Protein AF-A0A955RH74-F1 (afdb_monomer_lite)

pLDDT: mean 70.91, std 17.05, range [34.69, 90.25]

Radius of gyration: 18.4 Å; chains: 1; bounding box: 44×37×65 Å

Sequence (137 aa):
MARWMMVIGLFGSLAAGCGGSKDGCIGENCSGGYECADGNCSLNCDGPDCDMSCDGGGCQMDCAGDTCTASCDGCGCSLTCSAASCDLSCSGNGCTENCTGADECIVSDCTNSCVLGCGGAATCENSCGLASACITN

Structure (mmCIF, N/CA/C/O backbone):
data_AF-A0A955RH74-F1
#
_entry.id   AF-A0A955RH74-F1
#
loop_
_atom_site.group_PDB
_atom_site.id
_atom_site.type_symbol
_atom_site.label_atom_id
_atom_site.label_alt_id
_atom_site.label_comp_id
_atom_site.label_asym_id
_atom_site.label_entity_id
_atom_site.label_seq_id
_atom_site.pdbx_PDB_ins_code
_atom_site.Cartn_x
_atom_site.Cartn_y
_atom_site.Cartn_z
_atom_site.occupancy
_atom_site.B_iso_or_equiv
_atom_site.auth_seq_id
_atom_site.auth_comp_id
_atom_site.auth_asym_id
_atom_site.auth_atom_id
_atom_site.pdbx_PDB_model_num
ATOM 1 N N . MET A 1 1 ? 30.087 -15.127 -51.223 1.00 40.88 1 MET A N 1
ATOM 2 C CA . MET A 1 1 ? 30.337 -13.965 -50.345 1.00 40.88 1 MET A CA 1
ATOM 3 C C . MET A 1 1 ? 29.009 -13.448 -49.807 1.00 40.88 1 MET A C 1
ATOM 5 O O . MET A 1 1 ? 28.142 -13.190 -50.623 1.00 40.88 1 MET A O 1
ATOM 9 N N . ALA A 1 2 ? 28.919 -13.318 -48.473 1.00 41.69 2 ALA A N 1
ATOM 10 C CA . ALA A 1 2 ? 27.874 -12.673 -47.654 1.00 41.69 2 ALA A CA 1
ATOM 11 C C . ALA A 1 2 ? 26.430 -13.225 -47.736 1.00 41.69 2 ALA A C 1
ATOM 13 O O . ALA A 1 2 ? 25.932 -13.512 -48.809 1.00 41.69 2 ALA A O 1
ATOM 14 N N . ARG A 1 3 ? 25.649 -13.325 -46.658 1.00 42.75 3 ARG A N 1
ATOM 15 C CA . ARG A 1 3 ? 25.876 -13.456 -45.208 1.00 42.75 3 ARG A CA 1
ATOM 16 C C . ARG A 1 3 ? 24.520 -13.923 -44.633 1.00 42.75 3 ARG A C 1
ATOM 18 O O . ARG A 1 3 ? 23.485 -13.721 -45.252 1.00 42.75 3 ARG A O 1
ATOM 25 N N . TRP A 1 4 ? 24.586 -14.601 -43.499 1.00 42.56 4 TRP A N 1
ATOM 26 C CA . TRP A 1 4 ? 23.571 -15.394 -42.805 1.00 42.56 4 TRP A CA 1
ATOM 27 C C . TRP A 1 4 ? 22.174 -14.798 -42.541 1.00 42.56 4 TRP A C 1
ATOM 29 O O . TRP A 1 4 ? 22.009 -13.597 -42.352 1.00 42.56 4 TRP A O 1
ATOM 39 N N . MET A 1 5 ? 21.210 -15.721 -42.408 1.00 49.84 5 MET A N 1
ATOM 40 C CA . MET A 1 5 ? 19.952 -15.578 -41.663 1.00 49.84 5 MET A CA 1
ATOM 41 C C . MET A 1 5 ? 20.215 -15.222 -40.190 1.00 49.84 5 MET A C 1
ATOM 43 O O . MET A 1 5 ? 21.085 -15.833 -39.577 1.00 49.84 5 MET A O 1
ATOM 47 N N . MET A 1 6 ? 19.391 -14.347 -39.607 1.00 43.38 6 MET A N 1
ATOM 48 C CA . MET A 1 6 ? 18.924 -14.464 -38.217 1.00 43.38 6 MET A CA 1
ATOM 49 C C . MET A 1 6 ? 17.646 -13.634 -38.039 1.00 43.38 6 MET A C 1
ATOM 51 O O . MET A 1 6 ? 17.670 -12.409 -37.982 1.00 43.38 6 MET A O 1
ATOM 55 N N . VAL A 1 7 ? 16.520 -14.344 -37.979 1.00 51.00 7 VAL A N 1
ATOM 56 C CA . VAL A 1 7 ? 15.342 -13.954 -37.197 1.00 51.00 7 VAL A CA 1
ATOM 57 C C . VAL A 1 7 ? 15.719 -14.161 -35.731 1.00 51.00 7 VAL A C 1
ATOM 59 O O . VAL A 1 7 ? 16.265 -15.220 -35.457 1.00 51.00 7 VAL A O 1
ATOM 62 N N . ILE A 1 8 ? 15.457 -13.186 -34.856 1.00 57.12 8 ILE A N 1
ATOM 63 C CA . ILE A 1 8 ? 15.229 -13.214 -33.386 1.00 57.12 8 ILE A CA 1
ATOM 64 C C . ILE A 1 8 ? 15.178 -11.709 -33.034 1.00 57.12 8 ILE A C 1
ATOM 66 O O . ILE A 1 8 ? 16.124 -10.994 -33.331 1.00 57.12 8 ILE A O 1
ATOM 70 N N . GLY A 1 9 ? 14.086 -11.100 -32.580 1.00 41.84 9 GLY A N 1
ATOM 71 C CA . GLY A 1 9 ? 13.255 -11.500 -31.452 1.00 41.84 9 GLY A CA 1
ATOM 72 C C . GLY A 1 9 ? 13.602 -10.609 -30.250 1.00 41.84 9 GLY A C 1
ATOM 73 O O . GLY A 1 9 ? 14.774 -10.348 -30.009 1.00 41.84 9 GLY A O 1
ATOM 74 N N . LEU A 1 10 ? 12.563 -10.211 -29.510 1.00 43.06 10 LEU A N 1
ATOM 75 C CA . LEU A 1 10 ? 12.557 -9.544 -28.199 1.00 43.06 10 LEU A CA 1
ATOM 76 C C . LEU A 1 10 ? 12.661 -8.009 -28.162 1.00 43.06 10 LEU A C 1
ATOM 78 O O . LEU A 1 10 ? 13.732 -7.412 -28.145 1.00 43.06 10 LEU A O 1
ATOM 82 N N . PHE A 1 11 ? 11.477 -7.398 -28.031 1.00 47.91 11 PHE A N 1
ATOM 83 C CA . PHE A 1 11 ? 11.095 -6.599 -26.860 1.00 47.91 11 PHE A CA 1
ATOM 84 C C . PHE A 1 11 ? 12.228 -6.377 -25.849 1.00 47.91 11 PHE A C 1
ATOM 86 O O . PHE A 1 11 ? 12.515 -7.236 -25.020 1.00 47.91 11 PHE A O 1
ATOM 93 N N . GLY A 1 12 ? 12.834 -5.196 -25.904 1.00 39.50 12 GLY A N 1
ATOM 94 C CA . GLY A 1 12 ? 13.650 -4.655 -24.827 1.00 39.50 12 GLY A CA 1
ATOM 95 C C . GLY A 1 12 ? 12.852 -3.620 -24.048 1.00 39.50 12 GLY A C 1
ATOM 96 O O . GLY A 1 12 ? 13.202 -2.446 -24.074 1.00 39.50 12 GLY A O 1
ATOM 97 N N . SER A 1 13 ? 11.761 -4.040 -23.403 1.00 52.00 13 SER A N 1
ATOM 98 C CA . SER A 1 13 ? 11.145 -3.288 -22.306 1.00 52.00 13 SER A CA 1
ATOM 99 C C . SER A 1 13 ? 12.095 -3.386 -21.112 1.00 52.00 13 SER A C 1
ATOM 101 O O . SER A 1 13 ? 12.042 -4.343 -20.347 1.00 52.00 13 SER A O 1
ATOM 103 N N . LEU A 1 14 ? 13.040 -2.458 -21.008 1.00 37.41 14 LEU A N 1
ATOM 104 C CA . LEU A 1 14 ? 13.995 -2.364 -19.905 1.00 37.41 14 LEU A CA 1
ATOM 105 C C . LEU A 1 14 ? 14.181 -0.858 -19.655 1.00 37.41 14 LEU A C 1
ATOM 107 O O . LEU A 1 14 ? 14.706 -0.170 -20.520 1.00 37.41 14 LEU A O 1
ATOM 111 N N . ALA A 1 15 ? 13.713 -0.244 -18.576 1.00 37.72 15 ALA A N 1
ATOM 112 C CA . ALA A 1 15 ? 13.422 -0.753 -17.252 1.00 37.72 15 ALA A CA 1
ATOM 113 C C . ALA A 1 15 ? 12.24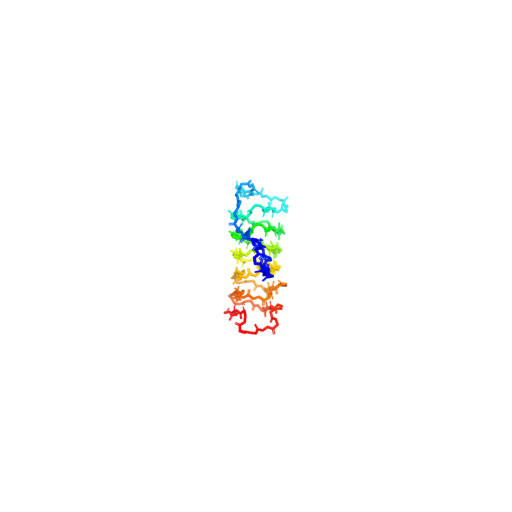0 0.019 -16.643 1.00 37.72 15 ALA A C 1
ATOM 115 O O . ALA A 1 15 ? 12.236 1.247 -16.665 1.00 37.72 15 ALA A O 1
ATOM 116 N N . ALA A 1 16 ? 11.289 -0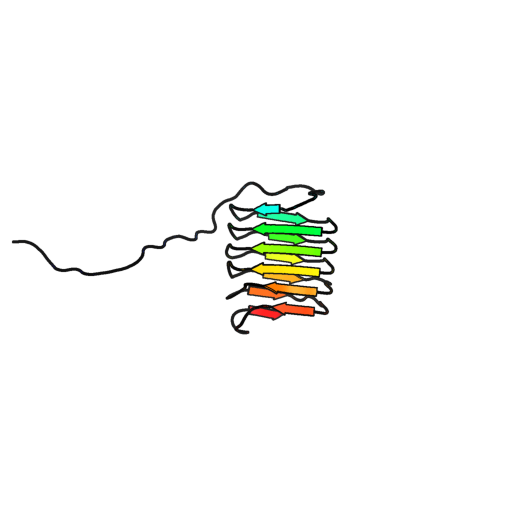.693 -16.034 1.00 40.38 16 ALA A N 1
ATOM 117 C CA . ALA A 1 16 ? 10.512 -0.144 -14.927 1.00 40.38 16 ALA A CA 1
ATOM 118 C C . ALA A 1 16 ? 11.445 -0.127 -13.706 1.00 40.38 16 ALA A C 1
ATOM 120 O O . ALA A 1 16 ? 11.437 -1.032 -12.877 1.00 40.38 16 ALA A O 1
ATOM 121 N N . GLY A 1 17 ? 12.385 0.815 -13.696 1.00 36.16 17 GLY A N 1
ATOM 122 C CA . GLY A 1 17 ? 13.149 1.130 -12.501 1.00 36.16 17 GLY A CA 1
ATOM 123 C C . GLY A 1 17 ? 12.358 2.169 -11.728 1.00 36.16 17 GLY A C 1
ATOM 124 O O . GLY A 1 17 ? 12.283 3.302 -12.195 1.00 36.16 17 GLY A O 1
ATOM 125 N N . CYS A 1 18 ? 11.774 1.784 -10.589 1.00 39.94 18 CYS A N 1
ATOM 126 C CA . CYS A 1 18 ? 11.246 2.725 -9.600 1.00 39.94 18 CYS A CA 1
ATOM 127 C C . CYS A 1 18 ? 12.403 3.654 -9.205 1.00 39.94 18 CYS A C 1
ATOM 129 O O . CYS A 1 18 ? 13.360 3.221 -8.560 1.00 39.94 18 CYS A O 1
ATOM 131 N N . GLY A 1 19 ? 12.400 4.885 -9.708 1.00 42.88 19 GLY A N 1
ATOM 132 C CA . GLY A 1 19 ? 13.610 5.694 -9.761 1.00 42.88 19 GLY A CA 1
ATOM 133 C C . GLY A 1 19 ? 13.328 7.145 -10.098 1.00 42.88 19 GLY A C 1
ATOM 134 O O . GLY A 1 19 ? 13.659 7.605 -11.186 1.00 42.88 19 GLY A O 1
ATOM 135 N N . GLY A 1 20 ? 12.788 7.853 -9.120 1.00 38.41 20 GLY A N 1
ATOM 136 C CA . GLY A 1 20 ? 12.687 9.301 -9.061 1.00 38.41 20 GLY A CA 1
ATOM 137 C C . GLY A 1 20 ? 12.429 9.706 -7.613 1.00 38.41 20 GLY A C 1
ATOM 138 O O . GLY A 1 20 ? 11.972 8.906 -6.806 1.00 38.41 20 GLY A O 1
ATOM 139 N N . SER A 1 21 ? 12.809 10.920 -7.242 1.00 48.41 21 SER A N 1
ATOM 140 C CA . SER A 1 21 ? 12.538 11.543 -5.941 1.00 48.41 21 SER A CA 1
ATOM 141 C C . SER A 1 21 ? 12.291 13.029 -6.177 1.00 48.41 21 SER A C 1
ATOM 143 O O . SER A 1 21 ? 12.670 13.512 -7.246 1.00 48.41 21 SER A O 1
ATOM 145 N N . LYS A 1 22 ? 11.800 13.706 -5.118 1.00 49.78 22 LYS A N 1
ATOM 146 C CA . LYS A 1 22 ? 11.504 15.144 -4.876 1.00 49.78 22 LYS A CA 1
ATOM 147 C C . LYS A 1 22 ? 10.271 15.711 -5.592 1.00 49.78 22 LYS A C 1
ATOM 149 O O . LYS A 1 22 ? 10.396 16.326 -6.637 1.00 49.78 22 LYS A O 1
ATOM 154 N N . ASP A 1 23 ? 9.106 15.562 -4.963 1.00 48.06 23 ASP A N 1
ATOM 155 C CA . ASP A 1 23 ? 8.372 16.664 -4.314 1.00 48.06 23 ASP A CA 1
ATOM 156 C C . ASP A 1 23 ? 7.094 16.089 -3.673 1.00 48.06 23 ASP A C 1
ATOM 158 O O . ASP A 1 23 ? 6.238 15.555 -4.362 1.00 48.06 23 ASP A O 1
ATOM 162 N N . GLY A 1 24 ? 6.977 16.136 -2.342 1.00 47.88 24 GLY A N 1
ATOM 163 C CA . GLY A 1 24 ? 5.814 15.598 -1.630 1.00 47.88 24 GLY A CA 1
ATOM 164 C C . GLY A 1 24 ? 5.864 15.939 -0.145 1.00 47.88 24 GLY A C 1
ATOM 165 O O . GLY A 1 24 ? 6.433 15.193 0.637 1.00 47.88 24 GLY A O 1
ATOM 166 N N . CYS A 1 25 ? 5.349 17.122 0.197 1.00 45.38 25 CYS A N 1
ATOM 167 C CA . CYS A 1 25 ? 4.910 17.569 1.526 1.00 45.38 25 CYS A CA 1
ATOM 168 C C . CYS A 1 25 ? 5.711 17.078 2.755 1.00 45.38 25 CYS A C 1
ATOM 170 O O . CYS A 1 25 ? 5.337 16.115 3.414 1.00 45.38 25 CYS A O 1
ATOM 172 N N . ILE A 1 26 ? 6.751 17.824 3.149 1.00 45.53 26 ILE A N 1
ATOM 173 C CA . ILE A 1 26 ? 7.422 17.653 4.450 1.00 45.53 26 ILE A CA 1
ATOM 174 C C . ILE A 1 26 ? 6.816 18.658 5.453 1.00 45.53 26 ILE A C 1
ATOM 176 O O . ILE A 1 26 ? 7.298 19.788 5.547 1.00 45.53 26 ILE A O 1
ATOM 180 N N . GLY A 1 27 ? 5.746 18.297 6.179 1.00 38.03 27 GLY A N 1
ATOM 181 C CA . GLY A 1 27 ? 5.205 19.138 7.267 1.00 38.03 27 GLY A CA 1
ATOM 182 C C . GLY A 1 27 ? 3.799 18.793 7.793 1.00 38.03 27 GLY A C 1
ATOM 183 O O . GLY A 1 27 ? 2.952 18.304 7.052 1.00 38.03 27 GLY A O 1
ATOM 184 N N . GLU A 1 28 ? 3.553 19.121 9.072 1.00 34.69 28 GLU A N 1
ATOM 185 C CA . GLU A 1 28 ? 2.400 18.747 9.931 1.00 34.69 28 GLU A CA 1
ATOM 186 C C . GLU A 1 28 ? 1.000 19.267 9.523 1.00 34.69 28 GLU A C 1
ATOM 188 O O . GLU A 1 28 ? 0.071 19.138 10.308 1.00 34.69 28 GLU A O 1
ATOM 193 N N . ASN A 1 29 ? 0.780 19.872 8.352 1.00 42.19 29 ASN A N 1
ATOM 194 C CA . ASN A 1 29 ? -0.550 20.391 7.974 1.00 42.19 29 ASN A CA 1
ATOM 195 C C . ASN A 1 29 ? -0.658 20.582 6.451 1.00 42.19 29 ASN A C 1
ATOM 197 O O . ASN A 1 29 ? -0.523 21.695 5.942 1.00 42.19 29 ASN A O 1
ATOM 201 N N . CYS A 1 30 ? -0.882 19.502 5.704 1.00 49.16 30 CYS A N 1
ATOM 202 C CA . CYS A 1 30 ? -1.180 19.605 4.276 1.00 49.16 30 CYS A CA 1
ATOM 203 C C . CYS A 1 30 ? -2.654 19.249 4.056 1.00 49.16 30 CYS A C 1
ATOM 205 O O . CYS A 1 30 ? -3.074 18.106 4.184 1.00 49.16 30 CYS A O 1
ATOM 207 N N . SER A 1 31 ? -3.470 20.268 3.797 1.00 41.56 31 SER A N 1
ATOM 208 C CA . SER A 1 31 ? -4.901 20.115 3.542 1.00 41.56 31 SER A CA 1
ATOM 209 C C . SER A 1 31 ? -5.133 19.870 2.047 1.00 41.56 31 SER A C 1
ATOM 211 O O . SER A 1 31 ? -5.388 20.817 1.304 1.00 41.56 31 SER A O 1
ATOM 213 N N . GLY A 1 32 ? -5.017 18.613 1.612 1.00 48.00 32 GLY A N 1
ATOM 214 C CA . GLY A 1 32 ? -5.450 18.154 0.286 1.00 48.00 32 GLY A CA 1
ATOM 215 C C . GLY A 1 32 ? -4.371 17.453 -0.543 1.00 48.00 32 GLY A C 1
ATOM 216 O O . GLY A 1 32 ? -3.258 17.960 -0.639 1.00 48.00 32 GLY A O 1
ATOM 217 N N . GLY A 1 33 ? -4.757 16.316 -1.140 1.00 52.69 33 GLY A N 1
ATOM 218 C CA . GLY A 1 33 ? -4.144 15.629 -2.289 1.00 52.69 33 GLY A CA 1
ATOM 219 C C . GLY A 1 33 ? -2.616 15.633 -2.366 1.00 52.69 33 GLY A C 1
ATOM 220 O O . GLY A 1 33 ? -2.022 16.594 -2.854 1.00 52.69 33 GLY A O 1
ATOM 221 N N . TYR A 1 34 ? -1.976 14.543 -1.950 1.00 63.56 34 TYR A N 1
ATOM 222 C CA . TYR A 1 34 ? -0.525 14.383 -1.983 1.00 63.56 34 TYR A CA 1
ATOM 223 C C . TYR A 1 34 ? -0.109 13.506 -3.161 1.00 63.56 34 TYR A C 1
ATOM 225 O O . TYR A 1 34 ? -0.287 12.299 -3.091 1.00 63.56 34 TYR A O 1
ATOM 233 N N . GLU A 1 35 ? 0.489 14.063 -4.213 1.00 66.06 35 GLU A N 1
ATOM 234 C CA . GLU A 1 35 ? 0.919 13.265 -5.372 1.00 66.06 35 GLU A CA 1
ATOM 235 C C . GLU A 1 35 ? 2.442 13.126 -5.441 1.00 66.06 35 GLU A C 1
ATOM 237 O O . GLU A 1 35 ? 3.176 14.111 -5.371 1.00 66.06 35 GLU A O 1
ATOM 242 N N . CYS A 1 36 ? 2.920 11.894 -5.611 1.00 67.44 36 CYS A N 1
ATOM 243 C CA . CYS A 1 36 ? 4.321 11.553 -5.805 1.00 67.44 36 CYS A CA 1
ATOM 244 C C . CYS A 1 36 ? 4.522 10.833 -7.144 1.00 67.44 36 CYS A C 1
ATOM 246 O O . CYS A 1 36 ? 4.550 9.602 -7.227 1.00 67.44 36 CYS A O 1
ATOM 248 N N . ALA A 1 37 ? 4.718 11.618 -8.202 1.00 67.88 37 ALA A N 1
ATOM 249 C CA . ALA A 1 37 ? 4.890 11.091 -9.555 1.00 67.88 37 ALA A CA 1
ATOM 250 C C . ALA A 1 37 ? 6.220 10.335 -9.750 1.00 67.88 37 ALA A C 1
ATOM 252 O O . ALA A 1 37 ? 6.306 9.374 -10.509 1.00 67.88 37 ALA A O 1
ATOM 253 N N . ASP A 1 38 ? 7.273 10.769 -9.058 1.00 64.19 38 ASP A N 1
ATOM 254 C CA . ASP A 1 38 ? 8.634 10.251 -9.225 1.00 64.19 38 ASP A CA 1
ATOM 255 C C . ASP A 1 38 ? 8.919 8.997 -8.368 1.00 64.19 38 ASP A C 1
ATOM 257 O O . ASP A 1 38 ? 9.817 8.214 -8.687 1.00 64.19 38 ASP A O 1
ATOM 261 N N . GLY A 1 39 ? 8.121 8.754 -7.321 1.00 70.50 39 GLY A N 1
ATOM 262 C CA . GLY A 1 39 ? 8.300 7.647 -6.377 1.00 70.50 39 GLY A CA 1
ATOM 263 C C . GLY A 1 39 ? 9.214 7.987 -5.195 1.00 70.50 39 GLY A C 1
ATOM 264 O O . GLY A 1 39 ? 9.697 9.110 -5.050 1.00 70.50 39 GLY A O 1
ATOM 265 N N . ASN A 1 40 ? 9.446 7.008 -4.313 1.00 72.44 40 ASN A N 1
ATOM 266 C CA . ASN A 1 40 ? 10.282 7.136 -3.107 1.00 72.44 40 ASN A CA 1
ATOM 267 C C . ASN A 1 40 ? 9.939 8.356 -2.226 1.00 72.44 40 ASN A C 1
ATOM 269 O O . ASN A 1 40 ? 10.829 8.978 -1.639 1.00 72.44 40 ASN A O 1
ATOM 273 N N . CYS A 1 41 ? 8.661 8.729 -2.145 1.00 71.38 41 CYS A N 1
ATOM 274 C CA . CYS A 1 41 ? 8.200 9.795 -1.259 1.00 71.38 41 CYS A CA 1
ATOM 275 C C . CYS A 1 41 ? 7.778 9.244 0.100 1.00 71.38 41 CYS A C 1
ATOM 277 O O . CYS A 1 41 ? 7.366 8.093 0.201 1.00 71.38 41 CYS A O 1
ATOM 279 N N . SER A 1 42 ? 7.841 10.086 1.129 1.00 77.62 42 SER A N 1
ATOM 280 C CA . SER A 1 42 ? 7.205 9.824 2.418 1.00 77.62 42 SER A CA 1
ATOM 281 C C . SER A 1 42 ? 6.089 10.848 2.603 1.00 77.62 42 SER A C 1
ATOM 283 O O . SER A 1 42 ? 6.362 12.045 2.664 1.00 77.62 42 SER A O 1
ATOM 285 N N . LEU A 1 43 ? 4.845 10.380 2.596 1.00 74.56 43 LEU A N 1
ATOM 286 C CA . LEU A 1 43 ? 3.639 11.188 2.721 1.00 74.56 43 LEU A CA 1
ATOM 287 C C . LEU A 1 43 ? 3.042 10.919 4.097 1.00 74.56 43 LEU A C 1
ATOM 289 O O . LEU A 1 43 ? 2.769 9.771 4.420 1.00 74.56 43 LEU A O 1
ATOM 293 N N . ASN A 1 44 ? 2.845 11.960 4.901 1.00 78.88 44 ASN A N 1
ATOM 294 C CA . ASN A 1 44 ? 2.201 11.830 6.203 1.00 78.88 44 ASN A CA 1
ATOM 295 C C . ASN A 1 44 ? 0.980 12.745 6.265 1.00 78.88 44 ASN A C 1
ATOM 297 O O . ASN A 1 44 ? 1.099 13.961 6.069 1.00 78.88 44 ASN A O 1
ATOM 301 N N . CYS A 1 45 ? -0.177 12.169 6.570 1.00 74.00 45 CYS A N 1
ATOM 302 C CA . CYS A 1 45 ? -1.431 12.892 6.674 1.00 74.00 45 CYS A CA 1
ATOM 303 C C . CYS A 1 45 ? -2.133 12.615 8.009 1.00 74.00 45 CYS A C 1
ATOM 305 O O . CYS A 1 45 ? -2.417 11.475 8.365 1.00 74.00 45 CYS A O 1
ATOM 307 N N . ASP A 1 46 ? -2.408 13.697 8.735 1.00 75.56 46 ASP A N 1
ATOM 308 C CA . ASP A 1 46 ? -3.085 13.708 10.044 1.00 75.56 46 ASP A CA 1
ATOM 309 C C . ASP A 1 46 ? -4.428 14.470 9.968 1.00 75.56 46 ASP A C 1
ATOM 311 O O . ASP A 1 46 ? -5.073 14.759 10.969 1.00 75.56 46 ASP A O 1
ATOM 315 N N . GLY A 1 47 ? -4.834 14.874 8.757 1.00 69.88 47 GLY A N 1
ATOM 316 C CA . GLY A 1 47 ? -6.109 15.549 8.520 1.00 69.88 47 GLY A CA 1
ATOM 317 C C . GLY A 1 47 ? -7.290 14.573 8.559 1.00 69.88 47 GLY A C 1
ATOM 318 O O . GLY A 1 47 ? -7.080 13.375 8.430 1.00 69.88 47 GLY A O 1
ATOM 319 N N . PRO A 1 48 ? -8.537 15.059 8.691 1.00 75.56 48 PRO A N 1
ATOM 320 C CA . PRO A 1 48 ? -9.718 14.192 8.723 1.00 75.56 48 PRO A CA 1
ATOM 321 C C . PRO A 1 48 ? -9.895 13.393 7.424 1.00 75.56 48 PRO A C 1
ATOM 323 O O . PRO A 1 48 ? -10.228 12.216 7.482 1.00 75.56 48 PRO A O 1
ATOM 326 N N . ASP A 1 49 ? -9.606 14.008 6.275 1.00 80.44 49 ASP A N 1
ATOM 327 C CA . ASP A 1 49 ? -9.659 13.374 4.960 1.00 80.44 49 ASP A CA 1
ATOM 328 C C . ASP A 1 49 ? -8.295 13.497 4.278 1.00 80.44 49 ASP A C 1
ATOM 330 O O . ASP A 1 49 ? -7.794 14.603 4.038 1.00 80.44 49 ASP A O 1
ATOM 334 N N . CYS A 1 50 ? -7.703 12.352 3.964 1.00 78.81 50 CYS A N 1
ATOM 335 C CA . CYS A 1 50 ? -6.373 12.242 3.391 1.00 78.81 50 CYS A CA 1
ATOM 336 C C . CYS A 1 50 ? -6.442 11.520 2.052 1.00 78.81 50 CYS A C 1
ATOM 338 O O . CYS A 1 50 ? -6.927 10.398 1.985 1.00 78.81 50 CYS A O 1
ATOM 340 N N . ASP A 1 51 ? -5.923 12.152 1.003 1.00 82.19 51 ASP A N 1
ATOM 341 C CA . ASP A 1 51 ? -5.875 11.576 -0.340 1.00 82.19 51 ASP A CA 1
ATOM 342 C C . ASP A 1 51 ? -4.430 11.606 -0.838 1.00 82.19 51 ASP A C 1
ATOM 344 O O . ASP A 1 51 ? -3.835 12.680 -0.941 1.00 82.19 51 ASP A O 1
ATOM 348 N N . MET A 1 52 ? -3.828 10.439 -1.044 1.00 79.00 52 MET A N 1
ATOM 349 C CA . MET A 1 52 ? -2.417 10.278 -1.393 1.00 79.00 52 MET A CA 1
ATOM 350 C C . MET A 1 52 ? -2.284 9.472 -2.685 1.00 79.00 52 MET A C 1
ATOM 352 O O . MET A 1 52 ? -2.976 8.483 -2.878 1.00 79.00 52 MET A O 1
ATOM 356 N N . SER A 1 53 ? -1.363 9.849 -3.559 1.00 82.88 53 SER A N 1
ATOM 357 C CA . SER A 1 53 ? -1.074 9.156 -4.809 1.00 82.88 53 SER A CA 1
ATOM 358 C C . SER A 1 53 ? 0.431 9.000 -5.005 1.00 82.88 53 SER A C 1
ATOM 360 O O . SER A 1 53 ? 1.212 9.911 -4.719 1.00 82.88 53 SER A O 1
ATOM 362 N N . CYS A 1 54 ? 0.857 7.837 -5.487 1.00 79.75 54 CYS A N 1
ATOM 363 C CA . CYS A 1 54 ? 2.243 7.511 -5.783 1.00 79.75 54 CYS A CA 1
ATOM 364 C C . CYS A 1 54 ? 2.368 6.717 -7.089 1.00 79.75 54 CYS A C 1
ATOM 366 O O . CYS A 1 54 ? 2.301 5.485 -7.103 1.00 79.75 54 CYS A O 1
ATOM 368 N N . ASP A 1 55 ? 2.651 7.412 -8.187 1.00 80.19 55 ASP A N 1
ATOM 369 C CA . ASP A 1 55 ? 2.863 6.769 -9.483 1.00 80.19 55 ASP A CA 1
ATOM 370 C C . ASP A 1 55 ? 4.245 6.114 -9.607 1.00 80.19 55 ASP A C 1
ATOM 372 O O . ASP A 1 55 ? 4.401 5.066 -10.235 1.00 80.19 55 ASP A O 1
ATOM 376 N N . GLY A 1 56 ? 5.281 6.712 -9.010 1.00 69.06 56 GLY A N 1
ATOM 377 C CA . GLY A 1 56 ? 6.663 6.267 -9.234 1.00 69.06 56 GLY A CA 1
ATOM 378 C C . GLY A 1 56 ? 7.098 5.046 -8.414 1.00 69.06 56 GLY A C 1
ATOM 379 O O . GLY A 1 56 ? 8.172 4.485 -8.657 1.00 69.06 56 GLY A O 1
ATOM 380 N N . GLY A 1 57 ? 6.269 4.607 -7.461 1.00 77.88 57 GLY A N 1
ATOM 381 C CA . GLY A 1 57 ? 6.516 3.442 -6.607 1.00 77.88 57 GLY A CA 1
ATOM 382 C C . GLY A 1 57 ? 7.510 3.697 -5.475 1.00 77.88 57 GLY A C 1
ATOM 383 O O . GLY A 1 57 ? 8.169 4.733 -5.407 1.00 77.88 57 GLY A O 1
ATOM 384 N N . GLY A 1 58 ? 7.614 2.748 -4.545 1.00 78.81 58 GLY A N 1
ATOM 385 C CA . GLY A 1 58 ? 8.498 2.876 -3.380 1.00 78.81 58 GLY A CA 1
ATOM 386 C C . GLY A 1 58 ? 8.096 3.974 -2.389 1.00 78.81 58 GLY A C 1
ATOM 387 O O . GLY A 1 58 ? 8.935 4.401 -1.600 1.00 78.81 58 GLY A O 1
ATOM 388 N N . CYS A 1 59 ? 6.861 4.479 -2.443 1.00 80.06 59 CYS A N 1
ATOM 389 C CA . CYS A 1 59 ? 6.402 5.491 -1.498 1.00 80.06 59 CYS A CA 1
ATOM 390 C C . CYS A 1 59 ? 6.031 4.883 -0.149 1.00 80.06 59 CYS A C 1
ATOM 392 O O . CYS A 1 59 ? 5.460 3.797 -0.078 1.00 80.06 59 CYS A O 1
ATOM 394 N N . GLN A 1 60 ? 6.312 5.630 0.909 1.00 85.25 60 GLN A N 1
ATOM 395 C CA . GLN A 1 60 ? 5.827 5.390 2.253 1.00 85.25 60 GLN A CA 1
ATOM 396 C C . GLN A 1 60 ? 4.713 6.393 2.547 1.00 85.25 60 GLN A C 1
ATOM 398 O O . GLN A 1 60 ? 4.893 7.592 2.363 1.00 85.25 60 GLN A O 1
ATOM 403 N N . MET A 1 61 ? 3.553 5.905 2.944 1.00 82.75 61 MET A N 1
ATOM 404 C CA . MET A 1 61 ? 2.365 6.704 3.198 1.00 82.75 61 MET A CA 1
ATOM 405 C C . MET A 1 61 ? 1.889 6.383 4.606 1.00 82.75 61 MET A C 1
ATOM 407 O O . MET A 1 61 ? 1.676 5.220 4.926 1.00 82.75 61 MET A O 1
ATOM 411 N N . ASP A 1 62 ? 1.732 7.393 5.441 1.00 86.81 62 ASP A N 1
ATOM 412 C CA . ASP A 1 62 ? 1.287 7.256 6.819 1.00 86.81 62 ASP A CA 1
ATOM 413 C C . ASP A 1 62 ? 0.054 8.136 7.010 1.00 86.81 62 ASP A C 1
ATOM 415 O O . ASP A 1 62 ? 0.072 9.339 6.737 1.00 86.81 62 ASP A O 1
ATOM 419 N N . CYS A 1 63 ? -1.043 7.519 7.438 1.00 83.75 63 CYS A N 1
ATOM 420 C CA . CYS A 1 63 ? -2.328 8.182 7.549 1.00 83.75 63 CYS A CA 1
ATOM 421 C C . CYS A 1 63 ? -2.967 7.932 8.912 1.00 83.75 63 CYS A C 1
ATOM 423 O O . CYS A 1 63 ? -3.202 6.785 9.291 1.00 83.75 63 CYS A O 1
ATOM 425 N N . ALA A 1 64 ? -3.247 9.006 9.644 1.00 82.44 64 ALA A N 1
ATOM 426 C CA . ALA A 1 64 ? -3.813 8.974 10.994 1.00 82.44 64 ALA A CA 1
ATOM 427 C C . ALA A 1 64 ? -5.145 9.744 11.111 1.00 82.44 64 ALA A C 1
ATOM 429 O O . ALA A 1 64 ? -5.589 10.039 12.217 1.00 82.44 64 ALA A O 1
ATOM 430 N N . GLY A 1 65 ? -5.757 10.074 9.968 1.00 78.06 65 GLY A N 1
ATOM 431 C CA . GLY A 1 65 ? -7.026 10.797 9.860 1.00 78.06 65 GLY A CA 1
ATOM 432 C C . GLY A 1 65 ? -8.276 10.004 10.246 1.00 78.06 65 GLY A C 1
ATOM 433 O O . GLY A 1 65 ? -8.191 8.967 10.891 1.00 78.06 65 GLY A O 1
ATOM 434 N N . ASP A 1 66 ? -9.449 10.471 9.808 1.00 84.69 66 ASP A N 1
ATOM 435 C CA . ASP A 1 66 ? -10.699 9.695 9.887 1.00 84.69 66 ASP A CA 1
ATOM 436 C C . ASP A 1 66 ? -10.867 8.809 8.637 1.00 84.69 66 ASP A C 1
ATOM 438 O O . ASP A 1 66 ? -11.191 7.625 8.754 1.00 84.69 66 ASP A O 1
ATOM 442 N N . THR A 1 67 ? -10.576 9.367 7.456 1.00 86.06 67 THR A N 1
ATOM 443 C CA . THR A 1 67 ? -10.658 8.696 6.151 1.00 86.06 67 THR A CA 1
ATOM 444 C C . THR A 1 67 ? -9.348 8.839 5.382 1.00 86.06 67 THR A C 1
ATOM 446 O O . THR A 1 67 ? -8.841 9.948 5.191 1.00 86.06 67 THR A O 1
ATOM 449 N N . CYS A 1 68 ? -8.824 7.721 4.887 1.00 86.69 68 CYS A N 1
ATOM 450 C CA . CYS A 1 68 ? -7.582 7.665 4.128 1.00 86.69 68 CYS A CA 1
ATOM 451 C C . CYS A 1 68 ? -7.785 6.952 2.797 1.00 86.69 68 CYS A C 1
ATOM 453 O O . CYS A 1 68 ? -8.073 5.759 2.770 1.00 86.69 68 CYS A O 1
ATOM 455 N N . THR A 1 69 ? -7.551 7.675 1.709 1.00 88.44 69 THR A N 1
ATOM 456 C CA . THR A 1 69 ? -7.509 7.141 0.350 1.00 88.44 69 THR A CA 1
ATOM 457 C C . THR A 1 69 ? -6.077 7.225 -0.158 1.00 88.44 69 THR A C 1
ATOM 459 O O . THR A 1 69 ? -5.450 8.286 -0.113 1.00 88.44 69 THR A O 1
ATOM 462 N N . ALA A 1 70 ? -5.533 6.115 -0.635 1.00 85.38 70 ALA A N 1
ATOM 463 C CA . ALA A 1 70 ? -4.186 6.051 -1.174 1.00 85.38 70 ALA A CA 1
ATOM 464 C C . ALA A 1 70 ? -4.175 5.326 -2.521 1.00 85.38 70 ALA A C 1
ATOM 466 O O . ALA A 1 70 ? -4.814 4.294 -2.685 1.00 85.38 70 ALA A O 1
ATOM 467 N N . SER A 1 71 ? -3.408 5.831 -3.479 1.00 88.25 71 SER A N 1
ATOM 468 C CA . SER A 1 71 ? -3.231 5.231 -4.800 1.00 88.25 71 SER A CA 1
ATOM 469 C C . SER A 1 71 ? -1.754 4.974 -5.050 1.00 88.25 71 SER A C 1
ATOM 471 O O . SER A 1 71 ? -0.910 5.829 -4.788 1.00 88.25 71 SER A O 1
ATOM 473 N N . CYS A 1 72 ? -1.416 3.789 -5.538 1.00 84.06 72 CYS A N 1
ATOM 474 C CA . CYS A 1 72 ? -0.058 3.430 -5.898 1.00 84.06 72 CYS A CA 1
ATOM 475 C C . CYS A 1 72 ? -0.017 2.627 -7.202 1.00 84.06 72 CYS A C 1
ATOM 477 O O . CYS A 1 72 ? -0.266 1.417 -7.233 1.00 84.06 72 CYS A O 1
ATOM 479 N N . ASP A 1 73 ? 0.373 3.314 -8.274 1.00 83.81 73 ASP A N 1
ATOM 480 C CA . ASP A 1 73 ? 0.597 2.715 -9.591 1.00 83.81 73 ASP A CA 1
ATOM 481 C C . ASP A 1 73 ? 2.007 2.138 -9.752 1.00 83.81 73 ASP A C 1
ATOM 483 O O . ASP A 1 73 ? 2.247 1.291 -10.617 1.00 83.81 73 ASP A O 1
ATOM 487 N N . GLY A 1 74 ? 2.950 2.547 -8.902 1.00 74.38 74 GLY A N 1
ATOM 488 C CA . GLY A 1 74 ? 4.303 2.003 -8.896 1.00 74.38 74 GLY A CA 1
ATOM 489 C C . GLY A 1 74 ? 4.466 0.767 -8.005 1.00 74.38 74 GLY A C 1
ATOM 490 O O . GLY A 1 74 ? 3.649 0.463 -7.146 1.00 74.38 74 GLY A O 1
ATOM 491 N N . CYS A 1 75 ? 5.554 0.018 -8.180 1.00 79.62 75 CYS A N 1
ATOM 492 C CA . CYS A 1 75 ? 5.805 -1.168 -7.354 1.00 79.62 75 CYS A CA 1
ATOM 493 C C . CYS A 1 75 ? 6.402 -0.783 -5.989 1.00 79.62 75 CYS A C 1
ATOM 495 O O . CYS A 1 75 ? 7.249 0.114 -5.907 1.00 79.62 75 CYS A O 1
ATOM 497 N N . GLY A 1 76 ? 6.013 -1.493 -4.925 1.00 79.06 76 GLY A N 1
ATOM 498 C CA . GLY A 1 76 ? 6.685 -1.417 -3.622 1.00 79.06 76 GLY A CA 1
ATOM 499 C C . GLY A 1 76 ? 6.239 -0.276 -2.705 1.00 79.06 76 GLY A C 1
ATOM 500 O O . GLY A 1 76 ? 7.046 0.201 -1.910 1.00 79.06 76 GLY A O 1
ATOM 501 N N . CYS A 1 77 ? 4.996 0.194 -2.811 1.00 83.56 77 CYS A N 1
ATOM 502 C CA . CYS A 1 77 ? 4.460 1.161 -1.850 1.00 83.56 77 CYS A CA 1
ATOM 503 C C . CYS A 1 77 ? 4.189 0.535 -0.482 1.00 83.56 77 CYS A C 1
ATOM 505 O O . CYS A 1 77 ? 3.860 -0.643 -0.376 1.00 83.56 77 CYS A O 1
ATOM 507 N N . SER A 1 78 ? 4.292 1.334 0.573 1.00 87.81 78 SER A N 1
ATOM 508 C CA . SER A 1 78 ? 3.915 0.956 1.932 1.00 87.81 78 SER A CA 1
ATOM 509 C C . SER A 1 78 ? 2.952 1.991 2.498 1.00 87.81 78 SER A C 1
ATOM 511 O O . SER A 1 78 ? 3.324 3.154 2.606 1.00 87.81 78 SER A O 1
ATOM 513 N N . LEU A 1 79 ? 1.738 1.575 2.845 1.00 87.50 79 LEU A N 1
ATOM 514 C CA . LEU A 1 79 ? 0.736 2.382 3.529 1.00 87.50 79 LEU A CA 1
ATOM 515 C C . LEU A 1 79 ? 0.601 1.900 4.977 1.00 87.50 79 LEU A C 1
ATOM 517 O O . LEU A 1 79 ? 0.316 0.728 5.217 1.00 87.50 79 LEU A O 1
ATOM 521 N N . THR A 1 80 ? 0.754 2.805 5.933 1.00 90.25 80 THR A N 1
ATOM 522 C CA . THR A 1 80 ? 0.323 2.614 7.317 1.00 90.25 80 THR A CA 1
ATOM 523 C C . THR A 1 80 ? -0.936 3.435 7.529 1.00 90.25 80 THR A C 1
ATOM 525 O O . THR A 1 80 ? -0.914 4.656 7.376 1.00 90.25 80 THR A O 1
ATOM 528 N N . CYS A 1 81 ? -2.031 2.785 7.900 1.00 87.62 81 CYS A N 1
ATOM 529 C CA . CYS A 1 81 ? -3.296 3.454 8.142 1.00 87.62 81 CYS A CA 1
ATOM 530 C C . CYS A 1 81 ? -3.771 3.218 9.578 1.00 87.62 81 CYS A C 1
ATOM 532 O O . CYS A 1 81 ? -3.980 2.093 10.020 1.00 87.62 81 CYS A O 1
ATOM 534 N N . SER A 1 82 ? -3.911 4.300 10.333 1.00 87.50 82 SER A N 1
ATOM 535 C CA . SER A 1 82 ? -4.463 4.321 11.694 1.00 87.50 82 SER A CA 1
ATOM 536 C C . SER A 1 82 ? -5.835 5.000 11.752 1.00 87.50 82 SER A C 1
ATOM 538 O O . SER A 1 82 ? -6.337 5.259 12.842 1.00 87.50 82 SER A O 1
ATOM 540 N N . ALA A 1 83 ? -6.409 5.317 10.589 1.00 85.94 83 ALA A N 1
ATOM 541 C CA . ALA A 1 83 ? -7.713 5.949 10.452 1.00 85.94 83 ALA A CA 1
ATOM 542 C C . ALA A 1 83 ? -8.863 4.950 10.579 1.00 85.94 83 ALA A C 1
ATOM 544 O O . ALA A 1 83 ? -8.640 3.746 10.509 1.00 85.94 83 ALA A O 1
ATOM 545 N N . ALA A 1 84 ? -10.094 5.443 10.736 1.00 87.62 84 ALA A N 1
ATOM 546 C CA . ALA A 1 84 ? -11.276 4.585 10.810 1.00 87.62 84 ALA A CA 1
ATOM 547 C C . ALA A 1 84 ? -11.548 3.869 9.475 1.00 87.62 84 ALA A C 1
ATOM 549 O O . ALA A 1 84 ? -11.852 2.677 9.478 1.00 87.62 84 ALA A O 1
ATOM 550 N N . SER A 1 85 ? -11.381 4.562 8.346 1.00 88.69 85 SER A N 1
ATOM 551 C CA . SER A 1 85 ? -11.554 3.991 7.006 1.00 88.69 85 SER A CA 1
ATOM 552 C C . SER A 1 85 ? -10.288 4.157 6.166 1.00 88.69 85 SER A C 1
ATOM 554 O O . SER A 1 85 ? -9.796 5.272 5.985 1.00 88.69 85 SER A O 1
ATOM 556 N N . CYS A 1 86 ? -9.790 3.049 5.622 1.00 88.56 86 CYS A N 1
ATOM 557 C CA . CYS A 1 86 ? -8.578 2.973 4.811 1.00 88.56 86 CYS A CA 1
ATOM 558 C C . CYS A 1 86 ? -8.883 2.295 3.472 1.00 88.56 86 CYS A C 1
ATOM 560 O O . CYS A 1 86 ? -9.337 1.150 3.448 1.00 88.56 86 CYS A O 1
ATOM 562 N N . ASP A 1 87 ? -8.623 2.997 2.371 1.00 90.00 87 ASP A N 1
ATOM 563 C CA . ASP A 1 87 ? -8.742 2.478 1.008 1.00 90.00 87 ASP A CA 1
ATOM 564 C C . ASP A 1 87 ? -7.414 2.671 0.266 1.00 90.00 87 ASP A C 1
ATOM 566 O O . ASP A 1 87 ? -6.943 3.798 0.086 1.00 90.00 87 ASP A O 1
ATOM 570 N N . LEU A 1 88 ? -6.784 1.567 -0.139 1.00 87.50 88 LEU A N 1
ATOM 571 C CA . LEU A 1 88 ? -5.551 1.559 -0.920 1.00 87.50 88 LEU A CA 1
ATOM 572 C C . LEU A 1 88 ? -5.785 0.931 -2.290 1.00 87.50 88 LEU A C 1
ATOM 574 O O . LEU A 1 88 ? -5.987 -0.273 -2.417 1.00 87.50 88 LEU A O 1
ATOM 578 N N . SER A 1 89 ? -5.599 1.708 -3.346 1.00 89.94 89 SER A N 1
ATOM 579 C CA . SER A 1 89 ? -5.496 1.197 -4.711 1.00 89.94 89 SER A CA 1
ATOM 580 C C . SER A 1 89 ? -4.039 0.873 -5.050 1.00 89.94 89 SER A C 1
ATOM 582 O O . SER A 1 89 ? -3.185 1.753 -5.035 1.00 89.94 89 SER A O 1
ATOM 584 N N . CYS A 1 90 ? -3.730 -0.389 -5.358 1.00 86.00 90 CYS A N 1
ATOM 585 C CA . CYS A 1 90 ? -2.377 -0.859 -5.683 1.00 86.00 90 CYS A CA 1
ATOM 586 C C . CYS A 1 90 ? -2.310 -1.542 -7.058 1.00 86.00 90 CYS A C 1
ATOM 588 O O . CYS A 1 90 ? -2.099 -2.749 -7.176 1.00 86.00 90 CYS A O 1
ATOM 590 N N . SER A 1 91 ? -2.419 -0.765 -8.124 1.00 84.38 91 SER A N 1
ATOM 591 C CA . SER A 1 91 ? -2.228 -1.224 -9.507 1.00 84.38 91 SER A CA 1
ATOM 592 C C . SER A 1 91 ? -0.781 -1.670 -9.786 1.00 84.38 91 SER A C 1
ATOM 594 O O . SER A 1 91 ? -0.542 -2.574 -10.596 1.00 84.38 91 SER A O 1
ATOM 596 N N . GLY A 1 92 ? 0.196 -1.084 -9.084 1.00 76.00 92 GLY A N 1
ATOM 597 C CA . GLY A 1 92 ? 1.627 -1.324 -9.292 1.00 76.00 92 GLY A CA 1
ATOM 598 C C . GLY A 1 92 ? 2.177 -2.655 -8.779 1.00 76.00 92 GLY A C 1
ATOM 599 O O . GLY A 1 92 ? 3.274 -3.053 -9.185 1.00 76.00 92 GLY A O 1
ATOM 600 N N . ASN A 1 93 ? 1.397 -3.394 -7.979 1.00 80.50 93 ASN A N 1
ATOM 601 C CA . ASN A 1 93 ? 1.788 -4.631 -7.288 1.00 80.50 93 ASN A CA 1
ATOM 602 C C . ASN A 1 93 ? 2.874 -4.429 -6.214 1.00 80.50 93 ASN A C 1
ATOM 604 O O . ASN A 1 93 ? 3.576 -3.421 -6.165 1.00 80.50 93 ASN A O 1
ATOM 608 N N . GLY A 1 94 ? 3.032 -5.410 -5.321 1.00 82.12 94 GLY A N 1
ATOM 609 C CA . GLY A 1 94 ? 4.057 -5.324 -4.276 1.00 82.12 94 GLY A CA 1
ATOM 610 C C . GLY A 1 94 ? 3.764 -4.289 -3.186 1.00 82.12 94 GLY A C 1
ATOM 611 O O . GLY A 1 94 ? 4.694 -3.887 -2.490 1.00 82.12 94 GLY A O 1
ATOM 612 N N . CYS A 1 95 ? 2.519 -3.817 -3.054 1.00 84.19 95 CYS A N 1
ATOM 613 C CA . CYS A 1 95 ? 2.178 -2.855 -2.013 1.00 84.19 95 CYS A CA 1
ATOM 614 C C . CYS A 1 95 ? 1.968 -3.535 -0.667 1.00 84.19 95 CYS A C 1
ATOM 616 O O . CYS A 1 95 ? 1.484 -4.660 -0.579 1.00 84.19 95 CYS A O 1
ATOM 618 N N . THR A 1 96 ? 2.314 -2.826 0.392 1.00 87.81 96 THR A N 1
ATOM 619 C CA . THR A 1 96 ? 2.135 -3.269 1.766 1.00 87.81 96 THR A CA 1
ATOM 620 C C . THR A 1 96 ? 1.214 -2.290 2.470 1.00 87.81 96 THR A C 1
ATOM 622 O O . THR A 1 96 ? 1.627 -1.177 2.758 1.00 87.81 96 THR A O 1
ATOM 625 N N . GLU A 1 97 ? -0.016 -2.685 2.750 1.00 87.19 97 GLU A N 1
ATOM 626 C C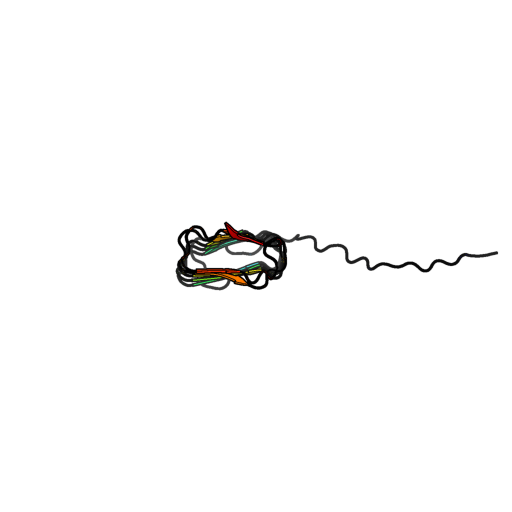A . GLU A 1 97 ? -0.915 -1.943 3.624 1.00 87.19 97 GLU A CA 1
ATOM 627 C C . GLU A 1 97 ? -0.877 -2.544 5.024 1.00 87.19 97 GLU A C 1
ATOM 629 O O . GLU A 1 97 ? -0.945 -3.760 5.181 1.00 87.19 97 GLU A O 1
ATOM 634 N N . ASN A 1 98 ? -0.775 -1.703 6.045 1.00 89.56 98 ASN A N 1
ATOM 635 C CA . ASN A 1 98 ? -0.973 -2.090 7.432 1.00 89.56 98 ASN A CA 1
ATOM 636 C C . ASN A 1 98 ? -1.983 -1.151 8.071 1.00 89.56 98 ASN A C 1
ATOM 638 O O . ASN A 1 98 ? -1.677 0.009 8.346 1.00 89.56 98 ASN A O 1
ATOM 642 N N . CYS A 1 99 ? -3.158 -1.684 8.356 1.00 87.50 99 CYS A N 1
ATOM 643 C CA . CYS A 1 99 ? -4.156 -1.042 9.181 1.00 87.50 99 CYS A CA 1
ATOM 644 C C . CYS A 1 99 ? -3.866 -1.332 10.653 1.00 87.50 99 CYS A C 1
ATOM 646 O O . CYS A 1 99 ? -3.563 -2.466 11.021 1.00 87.50 99 CYS A O 1
ATOM 648 N N . THR A 1 100 ? -3.964 -0.327 11.518 1.00 85.06 100 THR A N 1
ATOM 649 C CA . THR A 1 100 ? -3.819 -0.488 12.970 1.00 85.06 100 THR A CA 1
ATOM 650 C C . THR A 1 100 ? -5.000 0.151 13.679 1.00 85.06 100 THR A C 1
ATOM 652 O O . THR A 1 100 ? -4.984 1.345 13.962 1.00 85.06 100 THR A O 1
ATOM 655 N N . GLY A 1 101 ? -6.018 -0.659 13.984 1.00 76.62 101 GLY A N 1
ATOM 656 C CA . GLY A 1 101 ? -7.233 -0.186 14.655 1.00 76.62 101 GLY A CA 1
ATOM 657 C C . GLY A 1 101 ? -8.232 0.546 13.754 1.00 76.62 101 GLY A C 1
ATOM 658 O O . GLY A 1 101 ? -9.086 1.245 14.288 1.00 76.62 101 GLY A O 1
ATOM 659 N N . ALA A 1 102 ? -8.133 0.378 12.432 1.00 82.31 102 ALA A N 1
ATOM 660 C CA . ALA A 1 102 ? -9.145 0.847 11.486 1.00 82.31 102 ALA A CA 1
ATOM 661 C C . ALA A 1 102 ? -10.443 0.043 11.622 1.00 82.31 102 ALA A C 1
ATOM 663 O O . ALA A 1 102 ? -10.389 -1.134 11.953 1.00 82.31 102 ALA A O 1
ATOM 664 N N . ASP A 1 103 ? -11.603 0.630 11.348 1.00 86.56 103 ASP A N 1
ATOM 665 C CA . ASP A 1 103 ? -12.856 -0.119 11.219 1.00 86.56 103 ASP A CA 1
ATOM 666 C C . ASP A 1 103 ? -12.931 -0.808 9.847 1.00 86.56 103 ASP A C 1
ATOM 668 O O . ASP A 1 103 ? -13.322 -1.975 9.759 1.00 86.56 103 ASP A O 1
ATOM 672 N N . GLU A 1 104 ? -12.491 -0.123 8.789 1.00 86.81 104 GLU A N 1
ATOM 673 C CA . GLU A 1 104 ? -12.497 -0.609 7.409 1.00 86.81 104 GLU A CA 1
ATOM 674 C C . GLU A 1 104 ? -11.112 -0.485 6.769 1.00 86.81 104 GLU A C 1
ATOM 676 O O . GLU A 1 104 ? -10.484 0.569 6.817 1.00 86.81 104 GLU A O 1
ATOM 681 N N . CYS A 1 105 ? -10.648 -1.574 6.162 1.00 87.50 105 CYS A N 1
ATOM 682 C CA . CYS A 1 105 ? -9.333 -1.699 5.544 1.00 87.50 105 CYS A CA 1
ATOM 683 C C . CYS A 1 105 ? -9.489 -2.417 4.196 1.00 87.50 105 CYS A C 1
ATOM 685 O O . CYS A 1 105 ? -9.835 -3.603 4.163 1.00 87.50 105 CYS A O 1
ATOM 687 N N . ILE A 1 106 ? -9.320 -1.702 3.083 1.00 86.69 106 ILE A N 1
ATOM 688 C CA . ILE A 1 106 ? -9.637 -2.216 1.746 1.00 86.69 106 ILE A CA 1
ATOM 689 C C . ILE A 1 106 ? -8.467 -1.990 0.791 1.00 86.69 106 ILE A C 1
ATOM 691 O O . ILE A 1 106 ? -8.095 -0.858 0.508 1.00 86.69 106 ILE A O 1
ATOM 695 N N . VAL A 1 107 ? -7.958 -3.080 0.207 1.00 86.44 107 VAL A N 1
ATOM 696 C CA . VAL A 1 107 ? -7.006 -3.019 -0.914 1.00 86.44 107 VAL A CA 1
ATOM 697 C C . VAL A 1 107 ? -7.717 -3.295 -2.231 1.00 86.44 107 VAL A C 1
ATOM 699 O O . VAL A 1 107 ? -8.202 -4.406 -2.472 1.00 86.44 107 VAL A O 1
ATOM 702 N N . SER A 1 108 ? -7.667 -2.340 -3.146 1.00 86.81 108 SER A N 1
ATOM 703 C CA . SER A 1 108 ? -8.161 -2.454 -4.517 1.00 86.81 108 SER A CA 1
ATOM 704 C C . SER A 1 108 ? -7.015 -2.558 -5.527 1.00 86.81 108 SER A C 1
ATOM 706 O O . SER A 1 108 ? -5.857 -2.272 -5.224 1.00 86.81 108 SER A O 1
ATOM 708 N N . ASP A 1 109 ? -7.318 -3.065 -6.723 1.00 84.50 109 ASP A N 1
ATOM 709 C CA . ASP A 1 109 ? -6.410 -3.123 -7.885 1.00 84.50 109 ASP A CA 1
ATOM 710 C C . ASP A 1 109 ? -5.088 -3.899 -7.724 1.00 84.50 109 ASP A C 1
ATOM 712 O O . ASP A 1 109 ? -4.302 -3.992 -8.669 1.00 84.50 109 ASP A O 1
ATOM 716 N N . CYS A 1 110 ? -4.866 -4.567 -6.589 1.00 81.25 110 CYS A N 1
ATOM 717 C CA . CYS A 1 110 ? -3.697 -5.421 -6.424 1.00 81.25 110 CYS A CA 1
ATOM 718 C C . CYS A 1 110 ? -3.824 -6.764 -7.152 1.00 81.25 110 CYS A C 1
ATOM 720 O O . CYS A 1 110 ? -4.744 -7.551 -6.919 1.00 81.25 110 CYS A O 1
ATOM 722 N N . THR A 1 111 ? -2.815 -7.076 -7.973 1.00 76.88 111 THR A N 1
ATOM 723 C CA . THR A 1 111 ? -2.748 -8.335 -8.725 1.00 76.88 111 THR A CA 1
ATOM 724 C C . THR A 1 111 ? -1.787 -9.361 -8.103 1.00 76.88 111 THR A C 1
ATOM 726 O O . THR A 1 111 ? -2.068 -10.562 -8.135 1.00 76.88 111 THR A O 1
ATOM 729 N N . ASN A 1 112 ? -0.634 -8.936 -7.564 1.00 77.88 112 ASN A N 1
ATOM 730 C CA . ASN A 1 112 ? 0.376 -9.825 -6.983 1.00 77.88 112 ASN A CA 1
ATOM 731 C C . ASN A 1 112 ? 1.289 -9.154 -5.940 1.00 77.88 112 ASN A C 1
ATOM 733 O O . ASN A 1 112 ? 1.573 -7.962 -5.995 1.00 77.88 112 ASN A O 1
ATOM 737 N N . SER A 1 113 ? 1.825 -9.970 -5.033 1.00 80.62 113 SER A N 1
ATOM 738 C CA . SER A 1 113 ? 2.809 -9.628 -4.004 1.00 80.62 113 SER A CA 1
ATOM 739 C C . SER A 1 113 ? 2.367 -8.536 -3.030 1.00 80.62 113 SER A C 1
ATOM 741 O O . SER A 1 113 ? 3.224 -7.904 -2.420 1.00 80.62 113 SER A O 1
ATOM 743 N N . CYS A 1 114 ? 1.060 -8.319 -2.858 1.00 82.56 114 CYS A N 1
ATOM 744 C CA . CYS A 1 114 ? 0.586 -7.365 -1.862 1.00 82.56 114 CYS A CA 1
ATOM 745 C C . CYS A 1 114 ? 0.479 -7.988 -0.479 1.00 82.56 114 CYS A C 1
ATOM 747 O O . CYS A 1 114 ? 0.114 -9.152 -0.311 1.00 82.56 114 CYS A O 1
ATOM 749 N N . VAL A 1 115 ? 0.778 -7.186 0.525 1.00 84.69 115 VAL A N 1
ATOM 750 C CA . VAL A 1 115 ? 0.634 -7.551 1.926 1.00 84.69 115 VAL A CA 1
ATOM 751 C C . VAL A 1 115 ? -0.419 -6.630 2.515 1.00 84.69 115 VAL A C 1
ATOM 753 O O . VAL A 1 115 ? -0.302 -5.421 2.389 1.00 84.69 115 VAL A O 1
ATOM 756 N N . LEU A 1 116 ? -1.450 -7.206 3.120 1.00 84.62 116 LE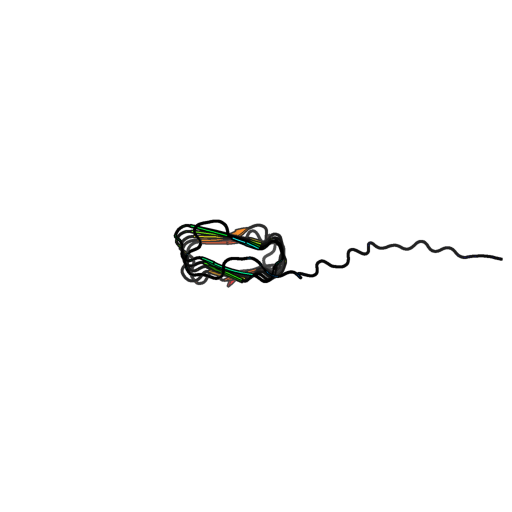U A N 1
ATOM 757 C CA . LEU A 1 116 ? -2.509 -6.492 3.819 1.00 84.62 116 LEU A CA 1
ATOM 758 C C . LEU A 1 116 ? -2.499 -6.937 5.283 1.00 84.62 116 LEU A C 1
ATOM 760 O O . LEU A 1 116 ? -2.902 -8.049 5.611 1.00 84.62 116 LEU A O 1
ATOM 764 N N . GLY A 1 117 ? -1.999 -6.096 6.173 1.00 86.19 117 GLY A N 1
ATOM 765 C CA . GLY A 1 117 ? -2.133 -6.275 7.611 1.00 86.19 117 GLY A CA 1
ATOM 766 C C . GLY A 1 117 ? -3.439 -5.644 8.065 1.00 86.19 117 GLY A C 1
ATOM 767 O O . GLY A 1 117 ? -3.561 -4.426 8.028 1.00 86.19 117 GLY A O 1
ATOM 768 N N . CYS A 1 118 ? -4.406 -6.442 8.510 1.00 80.88 118 CYS A N 1
ATOM 769 C CA . CYS A 1 118 ? -5.699 -5.904 8.938 1.00 80.88 118 CYS A CA 1
ATOM 770 C C . CYS A 1 118 ? -5.617 -5.269 10.336 1.00 80.88 118 CYS A C 1
ATOM 772 O O . CYS A 1 118 ? -6.452 -4.444 10.693 1.00 80.88 118 CYS A O 1
ATOM 774 N N . GLY A 1 119 ? -4.657 -5.709 11.164 1.00 75.62 119 GLY A N 1
ATOM 775 C CA . GLY A 1 119 ? -4.366 -5.170 12.503 1.00 75.62 119 GLY A CA 1
ATOM 776 C C . GLY A 1 119 ? -5.578 -4.979 13.420 1.00 75.62 119 GLY A C 1
ATOM 777 O O . GLY A 1 119 ? -5.579 -4.082 14.263 1.00 75.62 119 GLY A O 1
ATOM 778 N N . GLY A 1 120 ? -6.593 -5.836 13.270 1.00 73.44 120 GLY A N 1
ATOM 779 C CA . GLY A 1 120 ? -7.820 -5.815 14.066 1.00 73.44 120 GLY A CA 1
ATOM 780 C C . GLY A 1 120 ? -9.021 -5.129 13.416 1.00 73.44 120 GLY A C 1
ATOM 781 O O . GLY A 1 120 ? -10.022 -4.966 14.112 1.00 73.44 120 GLY A O 1
ATOM 782 N N . ALA A 1 121 ? -8.947 -4.762 12.133 1.00 80.31 121 ALA A N 1
ATOM 783 C CA . ALA A 1 121 ? -10.059 -4.121 11.444 1.00 80.31 121 ALA A CA 1
ATOM 784 C C . ALA A 1 121 ? -11.324 -4.978 11.382 1.00 80.31 121 ALA A C 1
ATOM 786 O O . ALA A 1 121 ? -11.257 -6.201 11.223 1.00 80.31 121 ALA A O 1
ATOM 787 N N . ALA A 1 122 ? -12.481 -4.326 11.529 1.00 81.19 122 ALA A N 1
ATOM 788 C CA . ALA A 1 122 ? -13.777 -4.997 11.491 1.00 81.19 122 ALA A CA 1
ATOM 789 C C . ALA A 1 122 ? -14.075 -5.533 10.084 1.00 81.19 122 ALA A C 1
ATOM 791 O O . ALA A 1 122 ? -14.544 -6.665 9.938 1.00 81.19 122 ALA A O 1
ATOM 792 N N . THR A 1 123 ? -13.732 -4.743 9.067 1.00 83.06 123 THR A N 1
ATOM 793 C CA . THR A 1 123 ? -13.797 -5.108 7.655 1.00 83.06 123 THR A CA 1
ATOM 794 C C . THR A 1 123 ? -12.392 -5.067 7.075 1.00 83.06 123 THR A C 1
ATOM 796 O O . THR A 1 123 ? -11.723 -4.039 7.132 1.00 83.06 123 THR A O 1
ATOM 799 N N . CYS A 1 124 ? -11.943 -6.188 6.515 1.00 82.75 124 CYS A N 1
ATOM 800 C CA . CYS A 1 124 ? -10.660 -6.271 5.832 1.00 82.75 124 CYS A CA 1
ATOM 801 C C . CYS A 1 124 ? -10.835 -7.016 4.511 1.00 82.75 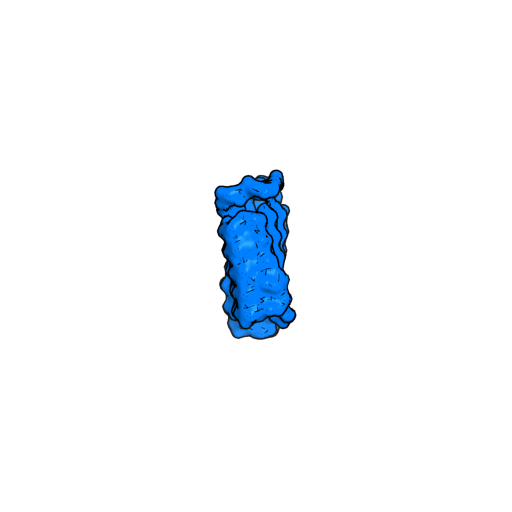124 CYS A C 1
ATOM 803 O O 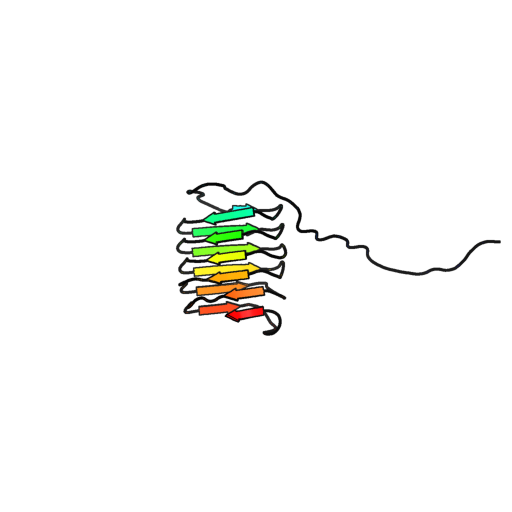. CYS A 1 124 ? -11.021 -8.237 4.507 1.00 82.75 124 CYS A O 1
ATOM 805 N N . GLU A 1 125 ? -10.821 -6.283 3.401 1.00 82.50 125 GLU A N 1
ATOM 806 C CA . GLU A 1 125 ? -11.032 -6.833 2.063 1.00 82.50 125 GLU A CA 1
ATOM 807 C C . GLU A 1 125 ? -9.832 -6.552 1.161 1.00 82.50 125 GLU A C 1
ATOM 809 O O . GLU A 1 125 ? -9.204 -5.500 1.226 1.00 82.50 125 GLU A O 1
ATOM 814 N N . ASN A 1 126 ? -9.504 -7.505 0.289 1.00 79.81 126 ASN A N 1
ATOM 815 C CA . ASN A 1 126 ? -8.587 -7.246 -0.809 1.00 79.81 126 ASN A CA 1
ATOM 816 C C . ASN A 1 126 ? -9.167 -7.741 -2.132 1.00 79.81 126 ASN A C 1
ATOM 818 O O . ASN A 1 126 ? -9.814 -8.783 -2.214 1.00 79.81 126 ASN A O 1
ATOM 822 N N . SER A 1 127 ? -8.884 -7.002 -3.198 1.00 76.50 127 SER A N 1
ATOM 823 C CA . SER A 1 127 ? -9.254 -7.356 -4.569 1.00 76.50 127 SER A CA 1
ATOM 824 C C . SER A 1 127 ? -8.332 -8.425 -5.175 1.00 76.50 127 SER A C 1
ATOM 826 O O . SER A 1 127 ? -8.383 -8.701 -6.376 1.00 76.50 127 SER A O 1
ATOM 828 N N . CYS A 1 128 ? -7.485 -9.066 -4.363 1.00 71.25 128 CYS A N 1
ATOM 829 C CA . CYS A 1 128 ? -6.547 -10.070 -4.834 1.00 71.25 128 CYS A CA 1
ATOM 830 C C . CYS A 1 128 ? -7.274 -11.365 -5.208 1.00 71.25 128 CYS A C 1
ATOM 832 O O . CYS A 1 128 ? -7.644 -12.173 -4.360 1.00 71.25 128 CYS A O 1
ATOM 834 N N . GLY A 1 129 ? -7.408 -11.625 -6.510 1.00 55.12 129 GLY A N 1
ATOM 835 C CA . GLY A 1 129 ? -8.073 -12.830 -7.026 1.00 55.12 129 GLY A CA 1
ATOM 836 C C . GLY A 1 129 ? -7.378 -14.164 -6.697 1.00 55.12 129 GLY A C 1
ATOM 837 O O . GLY A 1 129 ? -7.941 -15.226 -6.961 1.00 55.12 129 GLY A O 1
ATOM 838 N N . LEU A 1 130 ? -6.162 -14.141 -6.135 1.00 52.69 130 LEU A N 1
ATOM 839 C CA . LEU A 1 130 ? -5.402 -15.326 -5.728 1.00 52.69 130 LEU A CA 1
ATOM 840 C C . LEU A 1 130 ? -4.842 -15.131 -4.310 1.00 52.69 130 LEU A C 1
ATOM 842 O O . LEU A 1 130 ? -3.925 -14.340 -4.105 1.00 52.69 130 LEU A O 1
ATOM 846 N N . ALA A 1 131 ? -5.322 -15.917 -3.342 1.00 54.41 131 ALA A N 1
ATOM 847 C CA . ALA A 1 131 ? -4.861 -15.887 -1.944 1.00 54.41 131 ALA A CA 1
ATOM 848 C C . ALA A 1 131 ? -3.364 -16.225 -1.757 1.00 54.41 131 ALA A C 1
ATOM 850 O O . ALA A 1 131 ? -2.792 -15.986 -0.704 1.00 54.41 131 ALA A O 1
ATOM 851 N N . SER A 1 132 ? -2.711 -16.803 -2.768 1.00 54.44 132 SER A N 1
ATOM 852 C CA . SER A 1 132 ? -1.262 -17.046 -2.786 1.00 54.44 132 SER A CA 1
ATOM 853 C C . SER A 1 132 ? -0.451 -15.870 -3.339 1.00 54.44 132 SER A C 1
ATOM 855 O O . SER A 1 132 ? 0.775 -15.887 -3.248 1.00 54.44 132 SER A O 1
ATOM 857 N N . ALA A 1 133 ? -1.118 -14.874 -3.922 1.00 54.97 133 ALA A N 1
ATOM 858 C CA . ALA A 1 133 ? -0.508 -13.667 -4.457 1.00 54.97 133 ALA A CA 1
ATOM 859 C C . ALA A 1 133 ? -0.559 -12.507 -3.454 1.00 54.97 133 ALA A C 1
ATOM 861 O O . ALA A 1 133 ? 0.267 -11.609 -3.562 1.00 54.97 133 ALA A O 1
ATOM 862 N N . CYS A 1 134 ? -1.467 -12.537 -2.473 1.00 64.06 134 CYS A N 1
ATOM 863 C CA . CYS A 1 134 ? -1.542 -11.526 -1.423 1.00 64.06 134 CYS A CA 1
ATOM 864 C C . CYS A 1 134 ? -1.604 -12.152 -0.032 1.00 64.06 134 CYS A C 1
ATOM 866 O O . CYS A 1 134 ? -2.311 -13.134 0.177 1.00 64.06 134 CYS A O 1
ATOM 868 N N . ILE A 1 135 ? -0.860 -11.584 0.915 1.00 70.56 135 ILE A N 1
ATOM 869 C CA . ILE A 1 135 ? -0.787 -12.068 2.296 1.00 70.56 135 ILE A CA 1
ATOM 870 C C . ILE A 1 135 ? -1.660 -11.169 3.163 1.00 70.56 135 ILE A C 1
ATOM 872 O O . ILE A 1 135 ? -1.333 -10.001 3.334 1.00 70.56 135 ILE A O 1
ATOM 876 N N . THR A 1 136 ? -2.732 -11.717 3.729 1.00 70.12 136 THR A N 1
ATOM 877 C CA . THR A 1 136 ? -3.528 -11.057 4.775 1.00 70.12 136 THR A CA 1
ATOM 878 C C . THR A 1 136 ? -3.065 -11.523 6.155 1.00 70.12 136 THR A C 1
ATOM 880 O O . THR A 1 136 ? -3.027 -12.740 6.379 1.00 70.12 136 THR A O 1
ATOM 883 N N . ASN A 1 137 ? -2.697 -10.609 7.061 1.00 64.00 137 ASN A N 1
ATOM 884 C CA . ASN A 1 137 ? -2.290 -10.937 8.441 1.00 64.00 137 ASN A CA 1
ATOM 885 C C . ASN A 1 137 ? -3.218 -10.337 9.497 1.00 64.00 137 ASN A C 1
ATOM 887 O O . ASN A 1 137 ? -3.574 -9.142 9.366 1.00 64.00 137 ASN A O 1
#

Secondary structure (DSSP, 8-state):
-----------------------S--SS---S-EEESSS--EEEE-SSEEEEEESSS--EEEE-SSEEEEEE-SSS-EEEE-SSEEEEE-TTS--EEEESS-SEEEEES--SSEEEE-TT-SEEEE--S-TTTEEE-

Foldseek 3Di:
DDDDDDDDDDDPPDDLPLAFDDDFDDDDDDDDETEACSECEEHEEAEQEEEYEYASYNYEYEYQHQEYHYEYNAAQYEYEYAHQEYEYEHLRELYEYAYAPHQYAEYHNHAANYEYECNPHVHHYYPHPDCVRYHYD